Protein AF-A0A196L8F6-F1 (afdb_monomer)

Radius of gyration: 18.37 Å; Cα contacts (8 Å, |Δi|>4): 104; chains: 1; bounding box: 38×28×60 Å

Secondary structure (DSSP, 8-state):
-----PPP-EEEEEEETTS-HHHHHHHHHHHHHHHTSTT--EEEEEEE-B-TTT--BSSSPPTT---B---TT-TT-BHHHHTS---

Foldseek 3Di:
DPPPPQDEAEAEAEDELLDDPVVVVVVVVVQVVVCPDPRHPYYHYHHFLAANPPGATPVRADDVGWAFDPPPPPRSHTPVGVPPDPD

Solvent-accessible surface area (backbone atoms only — not comparable to full-atom values): 5458 Å² total; per-residue (Å²): 134,82,85,75,78,72,79,80,34,72,45,78,47,80,40,53,61,70,55,54,68,69,55,53,52,51,52,52,50,50,44,53,57,50,50,69,38,90,75,39,76,43,61,46,81,41,77,38,66,25,20,72,85,83,62,30,30,92,93,45,54,46,92,93,59,59,49,75,43,81,54,96,82,51,70,56,30,30,47,83,58,62,76,53,82,91,124

Nearest PDB structures (foldseek):
  3cg3-assembly1_A  TM=4.440E-01  e=4.796E+00  Pyrococcus horikoshii
  2c61-assembly1_B  TM=4.863E-01  e=4.490E+00  Methanosarcina mazei Go1
  2c61-assembly1_A  TM=4.851E-01  e=6.666E+00  Methanosarcina mazei Go1
  3tiv-assembly1_A  TM=4.853E-01  e=6.241E+00  Methanosarcina mazei Go1

pLDDT: mean 83.28, std 13.82, range [42.72, 95.12]

Sequence (87 aa):
MNDRTTPTVTVTIQVPSNAPEDVISRVTALGTELGAQGGIDQVLLDLVRTCHVCGCTDERACFGGCWWANDEGAADLCSSCADGPRQ

Structure (mmCIF, N/CA/C/O backbone):
data_AF-A0A196L8F6-F1
#
_entry.id   AF-A0A196L8F6-F1
#
loop_
_atom_site.group_PDB
_atom_site.id
_atom_site.type_symbol
_atom_site.label_atom_id
_atom_site.label_alt_id
_atom_site.label_comp_id
_atom_site.label_asym_id
_atom_site.label_entity_id
_atom_site.label_seq_id
_atom_site.pdbx_PDB_ins_code
_atom_site.Cartn_x
_atom_site.Cartn_y
_atom_site.Cartn_z
_atom_site.occupancy
_atom_site.B_iso_or_equiv
_atom_site.auth_seq_id
_atom_site.auth_comp_id
_atom_site.auth_asym_id
_atom_site.auth_atom_id
_atom_site.pdbx_PDB_model_num
ATOM 1 N N . MET A 1 1 ? -15.817 -15.604 38.312 1.00 44.19 1 MET A N 1
ATOM 2 C CA . MET A 1 1 ? -14.936 -14.876 37.378 1.00 44.19 1 MET A CA 1
ATOM 3 C C . MET A 1 1 ? -15.332 -15.284 35.970 1.00 44.19 1 MET A C 1
ATOM 5 O O . MET A 1 1 ? -15.009 -16.395 35.582 1.00 44.19 1 MET A O 1
ATOM 9 N N . ASN A 1 2 ? -16.090 -14.457 35.247 1.00 47.66 2 ASN A N 1
ATOM 10 C CA . ASN A 1 2 ? -16.293 -14.684 33.816 1.00 47.66 2 ASN A CA 1
ATOM 11 C C . ASN A 1 2 ? -15.148 -13.978 33.097 1.00 47.66 2 ASN A C 1
ATOM 13 O O . ASN A 1 2 ? -15.079 -12.750 33.135 1.00 47.66 2 ASN A O 1
ATOM 17 N N . ASP A 1 3 ? -14.257 -14.761 32.498 1.00 52.78 3 ASP A N 1
ATOM 18 C CA . ASP A 1 3 ? -13.240 -14.279 31.570 1.00 52.78 3 ASP A CA 1
ATOM 19 C C . ASP A 1 3 ? -13.968 -13.779 30.316 1.00 52.78 3 ASP A C 1
ATOM 21 O O . ASP A 1 3 ? -14.334 -14.540 29.422 1.00 52.78 3 ASP A O 1
ATOM 25 N N . ARG A 1 4 ? -14.338 -12.495 30.317 1.00 57.47 4 ARG A N 1
ATOM 26 C CA . ARG A 1 4 ? -14.742 -11.810 29.092 1.00 57.47 4 ARG A CA 1
ATOM 27 C C . ARG A 1 4 ? -13.447 -11.469 28.380 1.00 57.47 4 ARG A C 1
ATOM 29 O O . ARG A 1 4 ? -12.904 -10.391 28.597 1.00 57.47 4 ARG A O 1
ATOM 36 N N . THR A 1 5 ? -12.941 -12.397 27.580 1.00 64.81 5 THR A N 1
ATOM 37 C CA . THR A 1 5 ? -11.883 -12.094 26.623 1.00 64.81 5 THR A CA 1
ATOM 38 C C . THR A 1 5 ? -12.449 -11.038 25.673 1.00 64.81 5 THR A C 1
ATOM 40 O O . THR A 1 5 ? -13.301 -11.335 24.833 1.00 64.81 5 THR A O 1
ATOM 43 N N . THR A 1 6 ? -12.089 -9.774 25.888 1.00 68.81 6 THR A N 1
ATOM 44 C CA . THR A 1 6 ? -12.453 -8.687 24.979 1.00 68.81 6 THR A CA 1
ATOM 45 C C . THR A 1 6 ? -11.881 -9.052 23.609 1.00 68.81 6 THR A C 1
ATOM 47 O O . THR A 1 6 ? -10.695 -9.380 23.543 1.00 68.81 6 THR A O 1
ATOM 50 N N . PRO A 1 7 ? -12.689 -9.085 22.534 1.00 74.81 7 PRO A N 1
ATOM 51 C CA . PRO A 1 7 ? -12.162 -9.385 21.212 1.00 74.81 7 PRO A CA 1
ATOM 52 C C . PRO A 1 7 ? -11.136 -8.314 20.857 1.00 74.81 7 PRO A C 1
ATOM 54 O O . PRO A 1 7 ? -11.467 -7.131 20.853 1.00 74.81 7 PRO A O 1
ATOM 57 N N . THR A 1 8 ? -9.902 -8.738 20.598 1.00 83.62 8 THR A N 1
ATOM 58 C CA . THR A 1 8 ? -8.842 -7.824 20.193 1.00 83.62 8 THR A CA 1
ATOM 59 C C . THR A 1 8 ? -8.987 -7.511 18.712 1.00 83.62 8 THR A C 1
ATOM 61 O O . THR A 1 8 ? -9.026 -8.437 17.894 1.00 83.62 8 THR A O 1
ATOM 64 N N . VAL A 1 9 ? -9.070 -6.234 18.355 1.00 90.25 9 VAL A N 1
ATOM 65 C CA . VAL A 1 9 ? -9.216 -5.792 16.965 1.00 90.25 9 VAL A CA 1
ATOM 66 C C . VAL A 1 9 ? -7.894 -5.213 16.481 1.00 90.25 9 VAL A C 1
ATOM 68 O O . VAL A 1 9 ? -7.415 -4.201 16.991 1.00 90.25 9 VAL A O 1
ATOM 71 N N . THR A 1 10 ? -7.330 -5.843 15.454 1.00 91.94 10 THR A N 1
ATOM 72 C CA . THR A 1 10 ? -6.136 -5.365 14.752 1.00 91.94 10 THR A CA 1
ATOM 73 C C . THR A 1 10 ? -6.521 -4.900 13.355 1.00 91.94 10 THR A C 1
ATOM 75 O O . THR A 1 10 ? -7.191 -5.623 12.617 1.00 91.94 10 THR A O 1
ATOM 78 N N . VAL A 1 11 ? -6.076 -3.703 12.981 1.00 92.88 11 VAL A N 1
ATOM 79 C CA . VAL A 1 11 ? -6.258 -3.140 11.641 1.00 92.88 11 VAL A CA 1
ATOM 80 C C . VAL A 1 11 ? -4.902 -3.055 10.956 1.00 92.88 11 VAL A C 1
ATOM 82 O O . VAL A 1 11 ? -4.001 -2.390 11.457 1.00 92.88 11 VAL A O 1
ATOM 85 N N . THR A 1 12 ? -4.766 -3.687 9.793 1.00 93.62 12 THR A N 1
ATOM 86 C CA . THR A 1 12 ? -3.572 -3.560 8.949 1.00 93.62 12 THR A CA 1
ATOM 87 C C . THR A 1 12 ? -3.903 -2.721 7.725 1.00 93.62 12 THR A C 1
ATOM 89 O O . THR A 1 12 ? -4.872 -3.002 7.020 1.00 93.62 12 THR A O 1
ATOM 92 N N . ILE A 1 13 ? -3.094 -1.697 7.470 1.00 92.75 13 ILE A N 1
ATOM 93 C CA . ILE A 1 13 ? -3.214 -0.806 6.320 1.00 92.75 13 ILE A CA 1
ATOM 94 C C . ILE A 1 13 ? -1.946 -0.949 5.484 1.00 92.75 13 ILE A C 1
ATOM 96 O O . ILE A 1 13 ? -0.869 -0.529 5.902 1.00 92.75 13 ILE A O 1
ATOM 100 N N . GLN A 1 14 ? -2.084 -1.542 4.302 1.00 91.50 14 GLN A N 1
ATOM 101 C CA . GLN A 1 14 ? -0.999 -1.671 3.334 1.00 91.50 14 GLN A CA 1
ATOM 102 C C . GLN A 1 14 ? -0.992 -0.460 2.397 1.00 91.50 14 GLN A C 1
ATOM 104 O O . GLN A 1 14 ? -2.004 -0.149 1.763 1.00 91.50 14 GLN A O 1
ATOM 109 N N . VAL A 1 15 ? 0.150 0.218 2.305 1.00 90.56 15 VAL A N 1
ATOM 110 C CA . VAL A 1 15 ? 0.354 1.390 1.447 1.00 90.56 15 VAL A CA 1
ATOM 111 C C . VAL A 1 15 ? 1.460 1.076 0.447 1.00 90.56 15 VAL A C 1
ATOM 113 O O . VAL A 1 15 ? 2.552 0.699 0.866 1.00 90.56 15 VAL A O 1
ATOM 116 N N . PRO A 1 16 ? 1.225 1.210 -0.867 1.00 88.69 16 PRO A N 1
ATOM 117 C CA . PRO A 1 16 ? 2.260 0.920 -1.844 1.00 88.69 16 PRO A CA 1
ATOM 118 C C . PRO A 1 16 ? 3.387 1.962 -1.766 1.00 88.69 16 PRO A C 1
ATOM 120 O O . PRO A 1 16 ? 3.125 3.155 -1.609 1.00 88.69 16 PRO A O 1
ATOM 123 N N . SER A 1 17 ? 4.644 1.527 -1.898 1.00 84.25 17 SER A N 1
ATOM 124 C CA . SER A 1 17 ? 5.835 2.387 -1.768 1.00 84.25 17 SER A CA 1
ATOM 125 C C . SER A 1 17 ? 5.902 3.512 -2.804 1.00 84.25 17 SER A C 1
ATOM 127 O 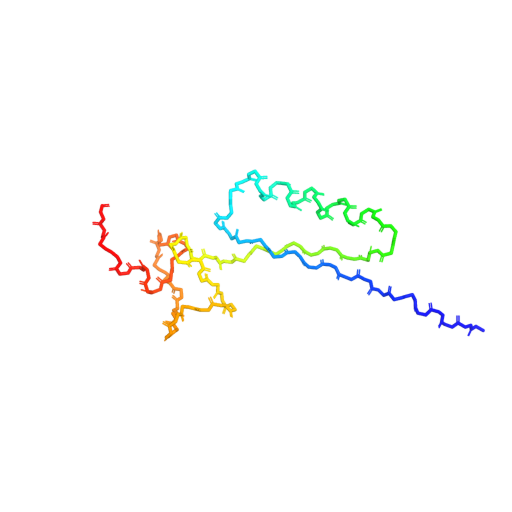O . SER A 1 17 ? 6.547 4.529 -2.572 1.00 84.25 17 SER A O 1
ATOM 129 N N . ASN A 1 18 ? 5.203 3.356 -3.931 1.00 83.50 18 ASN A N 1
ATOM 130 C CA . ASN A 1 18 ? 5.088 4.364 -4.980 1.00 83.50 18 ASN A CA 1
ATOM 131 C C . ASN A 1 18 ? 3.900 5.327 -4.789 1.00 83.50 18 ASN A C 1
ATOM 133 O O . ASN A 1 18 ? 3.602 6.103 -5.702 1.00 83.50 18 ASN A O 1
ATOM 137 N N . ALA A 1 19 ? 3.191 5.264 -3.657 1.00 87.56 19 ALA A N 1
ATOM 138 C CA . ALA A 1 19 ? 2.126 6.208 -3.356 1.00 87.56 19 ALA A CA 1
ATOM 139 C C . ALA A 1 19 ? 2.681 7.643 -3.239 1.00 87.56 19 ALA A C 1
ATOM 141 O O . ALA A 1 19 ? 3.780 7.838 -2.718 1.00 87.56 19 ALA A O 1
ATOM 142 N N . PRO A 1 20 ? 1.918 8.663 -3.670 1.00 90.06 20 PRO A N 1
ATOM 143 C CA . PRO A 1 20 ? 2.267 10.057 -3.417 1.00 90.06 20 PRO A CA 1
ATOM 144 C C . PRO A 1 20 ? 2.455 10.344 -1.920 1.00 90.06 20 PRO A C 1
ATOM 146 O O . PRO A 1 20 ? 1.714 9.817 -1.085 1.00 90.06 20 PRO A O 1
ATOM 149 N N . GLU A 1 21 ? 3.398 11.223 -1.569 1.00 89.75 21 GLU A N 1
ATOM 150 C CA . GLU A 1 21 ? 3.686 11.560 -0.165 1.00 89.75 21 GLU A CA 1
ATOM 151 C C . GLU A 1 21 ? 2.463 12.124 0.575 1.00 89.75 21 GLU A C 1
ATOM 153 O O . GLU A 1 21 ? 2.261 11.837 1.757 1.00 89.75 21 GLU A O 1
ATOM 158 N N . ASP A 1 22 ? 1.603 12.883 -0.113 1.00 94.12 22 ASP A N 1
ATOM 159 C CA . ASP A 1 22 ? 0.365 13.399 0.474 1.00 94.12 22 ASP A CA 1
ATOM 160 C C . ASP A 1 22 ? -0.597 12.265 0.850 1.00 94.12 22 ASP A C 1
ATOM 162 O O . ASP A 1 22 ? -1.238 12.315 1.902 1.00 94.12 22 ASP A O 1
ATOM 166 N N . VAL A 1 23 ? -0.653 11.205 0.041 1.00 92.44 23 VAL A N 1
ATOM 167 C CA . VAL A 1 23 ? -1.469 10.022 0.321 1.00 92.44 23 VAL A CA 1
ATOM 168 C C . VAL A 1 23 ? -0.897 9.267 1.516 1.00 92.44 23 VAL A C 1
ATOM 170 O O . VAL A 1 23 ? -1.651 8.949 2.434 1.00 92.44 23 VAL A O 1
ATOM 173 N N . ILE A 1 24 ? 0.420 9.043 1.560 1.00 90.62 24 ILE A N 1
ATOM 174 C CA . ILE A 1 24 ? 1.088 8.375 2.692 1.00 90.62 24 ILE A CA 1
ATOM 175 C C . ILE A 1 24 ? 0.826 9.142 3.996 1.00 90.62 24 ILE A C 1
ATOM 177 O O . ILE A 1 24 ? 0.435 8.548 5.005 1.00 90.62 24 ILE A O 1
ATOM 181 N N . SER A 1 25 ? 0.968 10.469 3.963 1.00 92.19 25 SER A N 1
ATOM 182 C CA . SER A 1 25 ? 0.691 11.349 5.103 1.00 92.19 25 SER A CA 1
ATOM 183 C C . SER A 1 25 ? -0.757 11.220 5.584 1.00 92.19 25 SER A C 1
ATOM 185 O O . SER A 1 25 ? -1.017 11.002 6.771 1.00 92.19 25 SER A O 1
ATOM 187 N N . ARG A 1 26 ? -1.719 11.252 4.656 1.00 95.12 26 ARG A N 1
ATOM 188 C CA . ARG A 1 26 ? -3.147 11.117 4.981 1.00 95.12 26 ARG A CA 1
ATOM 189 C C . ARG A 1 26 ? -3.502 9.740 5.534 1.00 95.12 26 ARG A C 1
ATOM 191 O O . ARG A 1 26 ? -4.302 9.656 6.460 1.00 95.12 26 ARG A O 1
ATOM 198 N N . VAL A 1 27 ? -2.915 8.671 5.002 1.00 93.81 27 VAL A N 1
ATOM 199 C CA . VAL A 1 27 ? -3.142 7.309 5.508 1.00 93.81 27 VAL A CA 1
ATOM 200 C C . VAL A 1 27 ? -2.520 7.125 6.895 1.00 93.81 2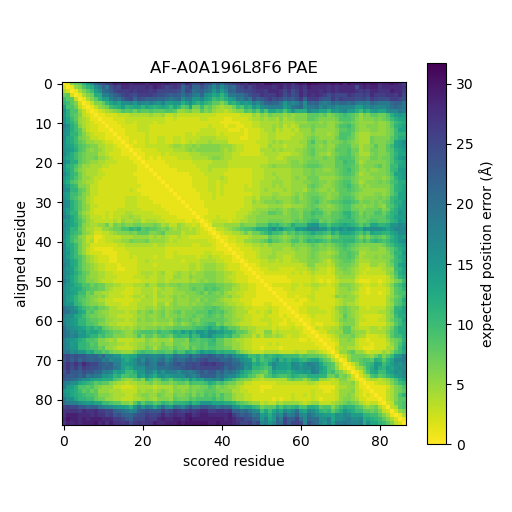7 VAL A C 1
ATOM 202 O O . VAL A 1 27 ? -3.112 6.477 7.756 1.00 93.81 27 VAL A O 1
ATOM 205 N N . THR A 1 28 ? -1.377 7.758 7.153 1.00 91.00 28 THR A N 1
ATOM 206 C CA . THR A 1 28 ? -0.748 7.771 8.483 1.00 91.00 28 THR A CA 1
ATOM 207 C C . THR A 1 28 ? -1.627 8.484 9.513 1.00 91.00 28 THR A C 1
ATOM 209 O O . THR A 1 28 ? -1.820 7.980 10.625 1.00 91.00 28 THR A O 1
ATOM 212 N N . ALA A 1 29 ? -2.220 9.622 9.136 1.00 94.06 29 ALA A N 1
ATOM 213 C CA . ALA A 1 29 ? -3.200 10.315 9.970 1.00 94.06 29 ALA A CA 1
ATOM 214 C C . ALA A 1 29 ? -4.423 9.424 10.251 1.00 94.06 29 ALA A C 1
ATOM 216 O O . ALA A 1 29 ? -4.765 9.220 11.414 1.00 94.06 29 ALA A O 1
ATOM 217 N N . LEU A 1 30 ? -4.981 8.782 9.217 1.00 93.12 30 LEU A N 1
ATOM 218 C CA . LEU A 1 30 ? -6.097 7.842 9.362 1.00 93.12 30 LEU A CA 1
ATOM 219 C C . LEU A 1 30 ? -5.770 6.695 10.330 1.00 93.12 30 LEU A C 1
ATOM 221 O O . LEU A 1 30 ? -6.591 6.357 11.181 1.00 93.12 30 LEU A O 1
ATOM 225 N N . GLY A 1 31 ? -4.578 6.101 10.232 1.00 92.25 31 GLY A N 1
ATOM 226 C CA . GLY A 1 31 ? -4.154 5.040 11.148 1.00 92.25 31 GLY A CA 1
ATOM 227 C C . GLY A 1 31 ? -4.080 5.513 12.604 1.00 92.25 31 GLY A C 1
ATOM 228 O O . GLY A 1 31 ? -4.495 4.795 13.513 1.00 92.25 31 GLY A O 1
ATOM 229 N N . THR A 1 32 ? -3.632 6.752 12.819 1.00 91.19 32 THR A N 1
ATOM 230 C CA . THR A 1 32 ? -3.596 7.385 14.148 1.00 91.19 32 THR A CA 1
ATOM 231 C C . THR A 1 32 ? -5.005 7.624 14.693 1.00 91.19 32 THR A C 1
ATOM 233 O O . THR A 1 32 ? -5.276 7.341 15.859 1.00 91.19 32 THR A O 1
ATOM 236 N N . GLU A 1 33 ? -5.922 8.100 13.849 1.00 92.94 33 GLU A N 1
ATOM 237 C CA . GLU A 1 33 ? -7.325 8.318 14.213 1.00 92.94 33 GLU A CA 1
ATOM 238 C C . GLU A 1 33 ? -8.035 7.005 14.567 1.00 92.94 33 GLU A C 1
ATOM 240 O O . GLU A 1 33 ? -8.769 6.953 15.553 1.00 92.94 33 GLU A O 1
ATOM 245 N N . LEU A 1 34 ? -7.783 5.933 13.809 1.00 91.06 34 LEU A N 1
ATOM 246 C CA . LEU A 1 34 ? -8.314 4.598 14.097 1.00 91.06 34 LEU A CA 1
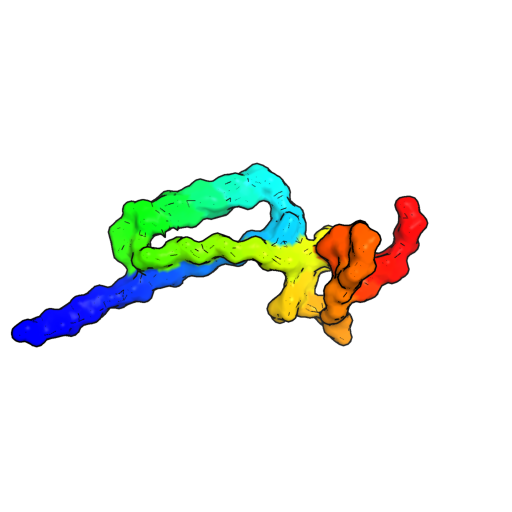ATOM 247 C C . LEU A 1 34 ? -7.775 4.048 15.421 1.00 91.06 34 LEU A C 1
ATOM 249 O O . LEU A 1 34 ? -8.552 3.542 16.225 1.00 91.06 34 LEU A O 1
ATOM 253 N N . GLY A 1 35 ? -6.478 4.203 15.695 1.00 88.88 35 GLY A N 1
ATOM 254 C CA . GLY A 1 35 ? -5.880 3.766 16.962 1.00 88.88 35 GLY A CA 1
ATOM 255 C C . GLY A 1 35 ? -6.409 4.517 18.190 1.00 88.88 35 GLY A C 1
ATOM 256 O O . GLY A 1 35 ? -6.334 4.006 19.303 1.00 88.88 35 GLY A O 1
ATOM 257 N N . ALA A 1 36 ? -6.974 5.714 18.003 1.00 88.50 36 ALA A N 1
ATOM 258 C CA . ALA A 1 36 ? -7.624 6.470 19.070 1.00 88.50 36 ALA A CA 1
ATOM 259 C C . ALA A 1 36 ? -9.071 6.014 19.350 1.00 88.50 36 ALA A C 1
ATOM 261 O O . ALA A 1 36 ? -9.663 6.442 20.347 1.00 88.50 36 ALA A O 1
ATOM 262 N N . GLN A 1 37 ? -9.663 5.168 18.498 1.00 86.31 37 GLN A N 1
ATOM 263 C CA . GLN A 1 37 ? -11.013 4.651 18.713 1.00 86.31 37 GLN A CA 1
ATOM 264 C C . GLN A 1 37 ? -11.019 3.537 19.762 1.00 86.31 37 GLN A C 1
ATOM 266 O O . GLN A 1 37 ? -10.208 2.614 19.745 1.00 86.31 37 GLN A O 1
ATOM 271 N N . GLY A 1 38 ? -11.991 3.595 20.673 1.00 84.19 38 GLY A N 1
ATOM 272 C CA . GLY A 1 38 ? -12.197 2.531 21.648 1.00 84.19 38 GLY A CA 1
ATOM 273 C C . GLY A 1 38 ? -12.559 1.215 20.957 1.00 84.19 38 GLY A C 1
ATOM 274 O O . GLY A 1 38 ? -13.519 1.166 20.191 1.00 84.19 38 GLY A O 1
ATOM 275 N N . GLY A 1 39 ? -11.815 0.153 21.268 1.00 86.06 39 GLY A N 1
ATOM 276 C CA . GLY A 1 39 ? -12.044 -1.187 20.722 1.00 86.06 39 GLY A CA 1
ATOM 277 C C . GLY A 1 39 ? -11.150 -1.569 19.543 1.00 86.06 39 GLY A C 1
ATOM 278 O O . GLY A 1 39 ? -11.382 -2.630 18.979 1.00 86.06 39 GLY A O 1
ATOM 279 N N . ILE A 1 40 ? -10.158 -0.746 19.182 1.00 89.88 40 ILE A N 1
ATOM 280 C CA . ILE A 1 40 ? -9.044 -1.127 18.304 1.00 89.88 40 ILE A CA 1
ATOM 281 C C . ILE A 1 40 ? -7.781 -1.221 19.162 1.00 89.88 40 ILE A C 1
ATOM 283 O O . ILE A 1 40 ? -7.351 -0.233 19.750 1.00 89.88 40 ILE A O 1
ATOM 287 N N . ASP A 1 41 ? -7.193 -2.411 19.247 1.00 88.88 41 ASP A N 1
ATOM 288 C CA . ASP A 1 41 ? -6.006 -2.670 20.069 1.00 88.88 41 ASP A CA 1
ATOM 289 C C . ASP A 1 41 ? -4.719 -2.298 19.338 1.00 88.88 41 ASP A C 1
ATOM 291 O O . ASP A 1 41 ? -3.733 -1.899 19.960 1.00 88.88 41 ASP A O 1
ATOM 295 N N . GLN A 1 42 ? -4.709 -2.449 18.011 1.00 90.81 42 GLN A N 1
ATOM 296 C CA . GLN A 1 42 ? -3.510 -2.234 17.216 1.00 90.81 42 GLN A CA 1
ATOM 297 C C . GLN A 1 42 ? -3.835 -1.779 15.794 1.00 90.81 42 GLN A C 1
ATOM 299 O O . GLN A 1 42 ? -4.674 -2.369 15.113 1.00 90.81 42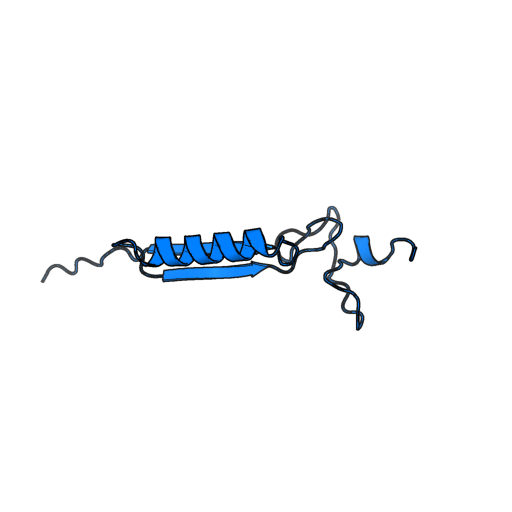 GLN A O 1
ATOM 304 N N . VAL A 1 43 ? -3.094 -0.775 15.321 1.00 92.75 43 VAL A N 1
ATOM 305 C CA . VAL A 1 43 ? -3.056 -0.379 13.910 1.00 92.75 43 VAL A CA 1
ATOM 306 C C . VAL A 1 43 ? -1.640 -0.585 13.382 1.00 92.75 43 VAL A C 1
ATOM 308 O O . VAL A 1 43 ? -0.677 -0.082 13.959 1.00 92.75 43 VAL A O 1
ATOM 311 N N . LEU A 1 44 ? -1.515 -1.34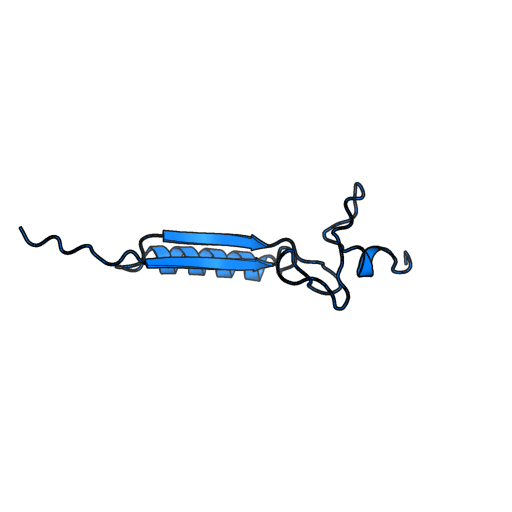7 12.300 1.00 93.06 44 LEU A N 1
ATOM 312 C CA . LEU A 1 44 ? -0.262 -1.650 11.616 1.00 93.06 44 LEU A CA 1
ATOM 313 C C . LEU A 1 44 ? -0.271 -0.969 10.254 1.00 93.06 44 LEU A C 1
ATOM 315 O O . LEU A 1 44 ? -1.159 -1.224 9.444 1.00 93.06 44 LEU A O 1
ATOM 319 N N . LEU A 1 45 ? 0.712 -0.110 10.007 1.00 91.31 45 LEU A N 1
ATOM 320 C CA . LEU A 1 45 ? 0.883 0.554 8.722 1.00 91.31 45 LEU A CA 1
ATOM 321 C C . LEU A 1 45 ? 2.106 -0.046 8.036 1.00 91.31 45 LEU A C 1
ATOM 323 O O . LEU A 1 45 ? 3.216 0.058 8.555 1.00 91.31 45 LEU A O 1
ATOM 327 N N . ASP A 1 46 ? 1.872 -0.716 6.913 1.00 91.12 46 ASP A N 1
ATOM 328 C CA . ASP A 1 46 ? 2.886 -1.480 6.194 1.00 91.12 46 ASP A CA 1
ATOM 329 C C . ASP A 1 46 ? 3.142 -0.854 4.823 1.00 91.12 46 ASP A C 1
ATOM 331 O O . ASP A 1 46 ? 2.214 -0.676 4.027 1.00 91.12 46 ASP A O 1
ATOM 335 N N . LEU A 1 47 ? 4.397 -0.488 4.562 1.00 88.50 47 LEU A N 1
ATOM 336 C CA . LEU A 1 47 ? 4.802 0.053 3.270 1.00 88.50 47 LEU A CA 1
ATOM 337 C C . LEU A 1 47 ? 5.184 -1.107 2.350 1.00 88.50 47 LEU A C 1
ATOM 339 O O . LEU A 1 47 ? 6.250 -1.707 2.478 1.00 88.50 47 LEU A O 1
ATOM 343 N N . VAL A 1 48 ? 4.312 -1.404 1.394 1.00 90.81 48 VAL A N 1
ATOM 344 C CA . VAL A 1 48 ? 4.473 -2.536 0.487 1.00 90.81 48 VAL A CA 1
ATOM 345 C C . VAL A 1 48 ? 5.309 -2.115 -0.711 1.00 90.81 48 VAL A C 1
ATOM 347 O O . VAL A 1 48 ? 4.898 -1.253 -1.496 1.00 90.81 48 VAL A O 1
ATOM 350 N N . ARG A 1 49 ? 6.467 -2.759 -0.895 1.00 89.50 49 ARG A N 1
ATOM 351 C CA . ARG A 1 49 ? 7.299 -2.571 -2.089 1.00 89.50 49 ARG A CA 1
ATOM 352 C C . ARG A 1 49 ? 6.454 -2.812 -3.339 1.00 89.50 49 ARG A C 1
ATOM 354 O O . ARG A 1 49 ? 5.871 -3.883 -3.513 1.00 89.50 49 ARG A O 1
ATOM 361 N N . THR A 1 50 ? 6.348 -1.795 -4.188 1.00 90.50 50 THR A N 1
ATOM 362 C CA . THR A 1 50 ? 5.443 -1.808 -5.342 1.00 90.50 50 THR A CA 1
ATOM 363 C C . THR A 1 50 ? 6.176 -1.345 -6.586 1.00 90.50 50 THR A C 1
ATOM 365 O O . THR A 1 50 ? 6.783 -0.279 -6.583 1.00 90.50 50 THR A O 1
ATOM 368 N N . CYS A 1 51 ? 6.094 -2.119 -7.672 1.00 90.44 51 CYS A N 1
ATOM 369 C CA . CYS A 1 51 ? 6.752 -1.736 -8.911 1.00 90.44 51 CYS A CA 1
ATOM 370 C C . CYS A 1 51 ? 6.181 -0.414 -9.433 1.00 90.44 51 CYS A C 1
ATOM 372 O O . CYS A 1 51 ? 4.979 -0.322 -9.688 1.00 90.44 51 CYS A O 1
ATOM 374 N N . HIS A 1 52 ? 7.037 0.584 -9.657 1.00 87.25 52 HIS A N 1
ATOM 375 C CA . HIS A 1 52 ? 6.592 1.909 -10.091 1.00 87.25 52 HIS A CA 1
ATOM 376 C C . HIS A 1 52 ? 5.921 1.904 -11.479 1.00 87.25 52 HIS A C 1
ATOM 378 O O . HIS A 1 52 ? 5.124 2.787 -11.777 1.00 87.25 52 HIS A O 1
ATOM 384 N N . VAL A 1 53 ? 6.204 0.898 -12.317 1.00 89.00 53 VAL A N 1
ATOM 385 C CA . VAL A 1 53 ? 5.686 0.808 -13.692 1.00 89.00 53 VAL A CA 1
ATOM 386 C C . VAL A 1 53 ? 4.383 0.013 -13.771 1.00 89.00 53 VAL A C 1
ATOM 388 O O . VAL A 1 53 ? 3.398 0.505 -14.313 1.00 89.00 53 VAL A O 1
ATOM 391 N N . CYS A 1 54 ? 4.357 -1.219 -13.255 1.00 89.50 54 CYS A N 1
ATOM 392 C CA . CYS A 1 54 ? 3.194 -2.107 -13.389 1.00 89.50 54 CYS A CA 1
ATOM 393 C C . CYS A 1 54 ? 2.374 -2.275 -12.102 1.00 89.50 54 CYS A C 1
ATOM 395 O O . CYS A 1 54 ? 1.286 -2.850 -12.144 1.00 89.50 54 CYS A O 1
ATOM 397 N N . GLY A 1 55 ? 2.875 -1.807 -10.956 1.00 89.44 55 GLY A N 1
ATOM 398 C CA . GLY A 1 55 ? 2.193 -1.936 -9.670 1.00 89.44 55 GLY A CA 1
ATOM 399 C C . GLY A 1 55 ? 2.142 -3.361 -9.111 1.00 89.44 55 GLY A C 1
ATOM 400 O O . GLY A 1 55 ? 1.258 -3.660 -8.305 1.00 89.44 55 GLY A O 1
ATOM 401 N N . CYS A 1 56 ? 3.023 -4.268 -9.552 1.00 92.44 56 CYS A N 1
ATOM 402 C CA . CYS A 1 56 ? 3.156 -5.573 -8.906 1.00 92.44 56 CYS A CA 1
ATOM 403 C C . CYS A 1 56 ? 3.768 -5.428 -7.506 1.00 92.44 56 CYS A C 1
ATOM 405 O O . CYS A 1 56 ? 4.562 -4.518 -7.262 1.00 92.44 56 CYS A O 1
ATOM 407 N N . THR A 1 57 ? 3.416 -6.347 -6.616 1.00 91.38 57 THR A N 1
ATOM 408 C CA . THR A 1 57 ? 3.939 -6.449 -5.246 1.00 91.38 57 THR A CA 1
ATOM 409 C C . THR A 1 57 ? 4.488 -7.856 -5.011 1.00 91.38 57 THR A C 1
ATOM 411 O O . THR A 1 57 ? 4.303 -8.733 -5.860 1.00 91.38 57 THR A O 1
ATOM 414 N N . ASP A 1 58 ? 5.120 -8.099 -3.860 1.00 86.56 58 ASP A N 1
ATOM 415 C CA . ASP A 1 58 ? 5.553 -9.448 -3.460 1.00 86.56 58 ASP A CA 1
ATOM 416 C C . ASP A 1 58 ? 4.392 -10.455 -3.431 1.00 86.56 58 ASP A C 1
ATOM 418 O O . ASP A 1 58 ? 4.547 -11.606 -3.834 1.00 86.56 58 ASP A O 1
ATOM 422 N N . GLU A 1 59 ? 3.204 -10.011 -3.016 1.00 88.62 59 GLU A N 1
ATOM 423 C CA . GLU A 1 59 ? 1.999 -10.847 -2.952 1.00 88.62 59 GLU A CA 1
ATOM 424 C C . GLU A 1 59 ? 1.258 -10.929 -4.296 1.00 88.62 59 GLU A C 1
ATOM 426 O O . GLU A 1 59 ? 0.511 -11.877 -4.549 1.00 88.62 59 GLU A O 1
ATOM 431 N N . ARG A 1 60 ? 1.453 -9.939 -5.177 1.00 89.81 60 ARG A N 1
ATOM 432 C CA . ARG A 1 60 ? 0.761 -9.831 -6.465 1.00 89.81 60 ARG A CA 1
ATOM 433 C C . ARG A 1 60 ? 1.743 -9.580 -7.603 1.00 89.81 60 ARG A C 1
ATOM 435 O O . ARG A 1 60 ? 1.888 -8.454 -8.085 1.00 89.81 60 ARG A O 1
ATOM 442 N N . ALA A 1 61 ? 2.374 -10.660 -8.052 1.00 91.06 61 ALA A N 1
ATOM 443 C CA . ALA A 1 61 ? 3.286 -10.655 -9.189 1.00 91.06 61 ALA A CA 1
ATOM 444 C C . ALA A 1 61 ? 2.582 -10.340 -10.527 1.00 91.06 61 ALA A C 1
ATOM 446 O O . ALA A 1 61 ? 1.358 -10.425 -10.657 1.00 91.06 61 ALA A O 1
ATOM 447 N N . CYS A 1 62 ? 3.378 -10.000 -11.545 1.00 91.62 62 CYS A N 1
ATOM 448 C CA . CYS A 1 62 ? 2.910 -9.828 -12.922 1.00 91.62 62 CYS A CA 1
ATOM 449 C C . CYS A 1 62 ? 2.293 -11.118 -13.490 1.00 91.62 62 CYS A C 1
ATOM 451 O O . CYS A 1 62 ? 2.559 -12.224 -13.013 1.00 91.62 62 CYS A O 1
ATOM 453 N N . PHE A 1 63 ? 1.510 -10.990 -14.565 1.00 88.12 63 PHE A N 1
ATOM 454 C CA . PHE A 1 63 ? 1.022 -12.149 -15.313 1.00 88.12 63 PHE A CA 1
ATOM 455 C C . PHE A 1 63 ? 2.207 -12.945 -15.885 1.00 88.12 63 PHE A C 1
ATOM 457 O O . PHE A 1 63 ? 3.005 -12.401 -16.641 1.00 88.12 63 PHE A O 1
ATOM 464 N N . GLY A 1 64 ? 2.330 -14.220 -15.505 1.00 87.62 64 GLY A N 1
ATOM 465 C CA . GLY A 1 64 ? 3.498 -15.055 -15.828 1.00 87.62 64 GLY A CA 1
ATOM 466 C C . GLY A 1 64 ? 4.632 -15.008 -14.794 1.00 87.62 64 GLY A C 1
ATOM 467 O O . GLY A 1 64 ? 5.604 -15.745 -14.933 1.00 87.62 64 GLY A O 1
ATOM 468 N N . GLY A 1 65 ? 4.479 -14.213 -13.731 1.00 90.56 65 GLY A N 1
ATOM 469 C CA . GLY A 1 65 ? 5.465 -14.045 -12.667 1.00 90.56 65 GLY A CA 1
ATOM 470 C C . GLY A 1 65 ? 6.528 -12.992 -12.993 1.00 90.56 65 GLY A C 1
ATOM 471 O O . GLY A 1 65 ? 6.862 -12.737 -14.146 1.00 90.56 65 GLY A O 1
ATOM 472 N N . CYS A 1 66 ? 7.064 -12.361 -11.954 1.00 92.25 66 CYS A N 1
ATOM 473 C CA . CYS A 1 66 ? 8.206 -11.454 -12.029 1.00 92.25 66 CYS A CA 1
ATOM 474 C C . CYS A 1 66 ? 9.012 -11.558 -10.732 1.00 92.25 66 CYS A C 1
ATOM 476 O O . CYS A 1 66 ? 8.490 -12.009 -9.713 1.00 92.25 66 CYS A O 1
ATOM 478 N N . TRP A 1 67 ? 10.264 -11.115 -10.759 1.00 89.81 67 TRP A N 1
ATOM 479 C CA . TRP A 1 67 ? 11.084 -10.941 -9.559 1.00 89.81 67 TRP A CA 1
ATOM 480 C C . TRP A 1 67 ? 11.462 -9.471 -9.410 1.00 89.81 67 TRP A C 1
ATOM 482 O O . TRP A 1 67 ? 11.342 -8.702 -10.360 1.00 89.81 67 TRP A O 1
ATOM 492 N N . TRP A 1 68 ? 11.907 -9.051 -8.231 1.00 89.50 68 TRP A N 1
ATOM 493 C CA . TRP A 1 68 ? 12.423 -7.697 -8.055 1.00 89.50 68 TRP A CA 1
ATOM 494 C C . TRP A 1 68 ? 13.786 -7.544 -8.724 1.00 89.50 68 TRP A C 1
ATOM 496 O O . TRP A 1 68 ? 14.683 -8.360 -8.504 1.00 89.50 68 TRP A O 1
ATOM 506 N N . ALA A 1 69 ? 13.949 -6.489 -9.521 1.00 86.38 69 ALA A N 1
ATOM 507 C CA . ALA A 1 69 ? 15.264 -6.074 -9.977 1.00 86.38 69 ALA A CA 1
ATOM 508 C C . ALA A 1 69 ? 15.998 -5.471 -8.770 1.00 86.38 69 ALA A C 1
ATOM 510 O O . ALA A 1 69 ? 15.510 -4.536 -8.136 1.00 86.38 69 ALA A O 1
ATOM 511 N N . ASN A 1 70 ? 17.133 -6.062 -8.402 1.00 69.62 70 ASN A N 1
ATOM 512 C CA . ASN A 1 70 ? 17.933 -5.655 -7.243 1.00 69.62 70 ASN A CA 1
ATOM 513 C C . ASN A 1 70 ? 19.228 -4.951 -7.677 1.00 69.62 70 ASN A C 1
ATOM 515 O O . ASN A 1 70 ? 20.218 -4.994 -6.951 1.00 69.62 70 ASN A O 1
ATOM 519 N N . ASP A 1 71 ? 19.248 -4.349 -8.868 1.00 63.84 71 ASP A N 1
ATOM 520 C CA . ASP A 1 71 ? 20.406 -3.581 -9.318 1.00 63.84 71 ASP A CA 1
ATOM 521 C C . ASP A 1 71 ? 20.609 -2.360 -8.416 1.00 63.84 71 ASP A C 1
ATOM 523 O O . ASP A 1 71 ? 19.650 -1.683 -8.033 1.00 63.84 71 ASP A O 1
ATOM 527 N N . GLU A 1 72 ? 21.866 -2.071 -8.075 1.00 53.12 72 GLU A N 1
ATOM 528 C CA . GLU A 1 72 ? 22.236 -0.899 -7.284 1.00 53.12 72 GLU A CA 1
ATOM 529 C C . GLU A 1 72 ? 21.812 0.376 -8.034 1.00 53.12 72 GLU A C 1
ATOM 531 O O . GLU A 1 72 ? 22.455 0.807 -8.989 1.00 53.12 72 GLU A O 1
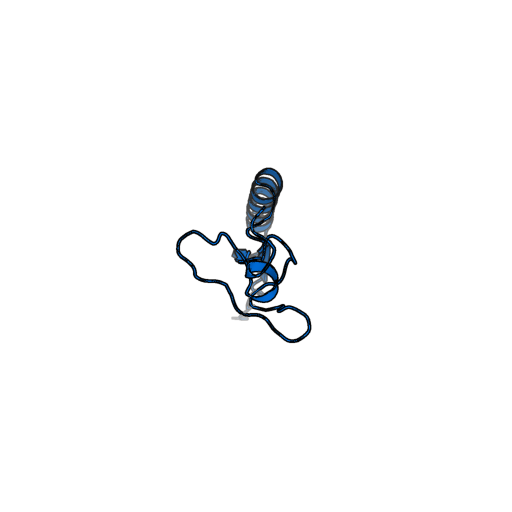ATOM 536 N N . GLY A 1 73 ? 20.675 0.951 -7.628 1.00 57.28 73 GLY A N 1
ATOM 537 C CA . GLY A 1 73 ? 20.061 2.122 -8.264 1.00 57.28 73 GLY A CA 1
ATOM 538 C C . GLY A 1 73 ? 18.794 1.845 -9.086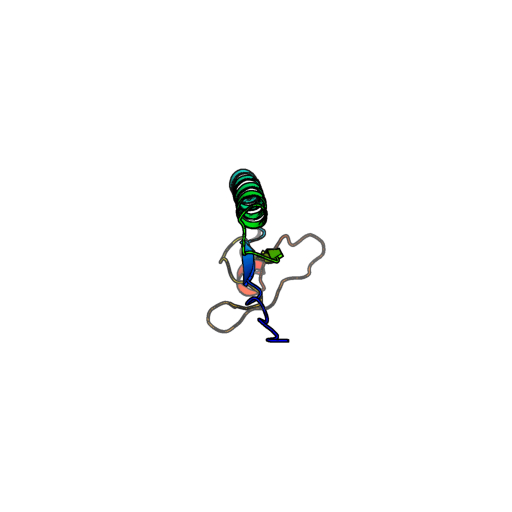 1.00 57.28 73 GLY A C 1
ATOM 539 O O . GLY A 1 73 ? 18.172 2.802 -9.548 1.00 57.28 73 GLY A O 1
ATOM 540 N N . ALA A 1 74 ? 18.358 0.588 -9.240 1.00 59.91 74 ALA A N 1
ATOM 541 C CA . ALA A 1 74 ? 17.050 0.263 -9.812 1.00 59.91 74 ALA A CA 1
ATOM 542 C C . ALA A 1 74 ? 15.954 0.466 -8.754 1.00 59.91 74 ALA A C 1
ATOM 544 O O . ALA A 1 74 ? 15.582 -0.447 -8.017 1.00 59.91 74 ALA A O 1
ATOM 545 N N . ALA A 1 75 ? 15.467 1.705 -8.663 1.00 66.81 75 ALA A N 1
ATOM 546 C CA . ALA A 1 75 ? 14.310 2.074 -7.852 1.00 66.81 75 ALA A CA 1
ATOM 547 C C . ALA A 1 75 ? 13.140 1.119 -8.132 1.00 66.81 75 ALA A C 1
ATOM 549 O O . ALA A 1 75 ? 12.837 0.911 -9.297 1.00 66.81 75 ALA A O 1
ATOM 550 N N . ASP A 1 76 ? 12.527 0.538 -7.092 1.00 81.19 76 ASP A N 1
ATOM 551 C CA . ASP A 1 76 ? 11.286 -0.264 -7.094 1.00 81.19 76 ASP A CA 1
ATOM 552 C C . ASP A 1 76 ? 10.772 -0.738 -8.472 1.00 81.19 76 ASP A C 1
ATOM 554 O O . ASP A 1 76 ? 9.687 -0.375 -8.935 1.00 81.19 76 ASP A O 1
ATOM 558 N N . LEU A 1 77 ? 11.5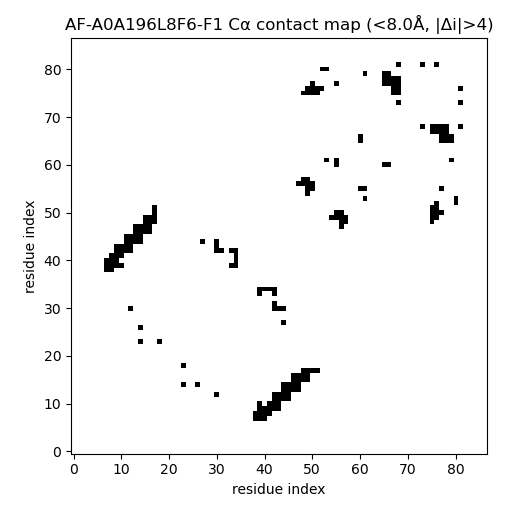63 -1.576 -9.146 1.00 88.38 77 LEU A N 1
ATOM 559 C CA . LEU A 1 77 ? 11.265 -2.134 -10.464 1.00 88.38 77 LEU A CA 1
ATOM 560 C C . LEU A 1 77 ? 11.263 -3.660 -10.396 1.00 88.38 77 LEU A C 1
ATOM 562 O O . LEU A 1 77 ? 12.107 -4.278 -9.747 1.00 88.38 77 LEU A O 1
ATOM 566 N N . CYS A 1 78 ? 10.310 -4.286 -11.081 1.00 91.00 78 CYS A N 1
ATOM 567 C CA . CYS A 1 78 ? 10.308 -5.730 -11.284 1.00 91.00 78 CYS A CA 1
ATOM 568 C C . CYS A 1 78 ? 11.030 -6.092 -12.586 1.00 91.00 78 CYS A C 1
ATOM 570 O O . CYS A 1 78 ? 11.167 -5.260 -13.479 1.00 91.00 78 CYS A O 1
ATOM 572 N N . SER A 1 79 ? 11.445 -7.346 -12.726 1.00 88.81 79 SER A N 1
ATOM 573 C CA . SER A 1 79 ? 12.167 -7.862 -13.888 1.00 88.81 79 SER A CA 1
ATOM 574 C C . SER A 1 79 ? 11.427 -7.650 -15.202 1.00 88.81 79 SER A C 1
ATOM 576 O O . SER A 1 79 ? 12.039 -7.302 -16.201 1.00 88.81 79 SER A O 1
ATOM 578 N N . SER A 1 80 ? 10.096 -7.753 -15.185 1.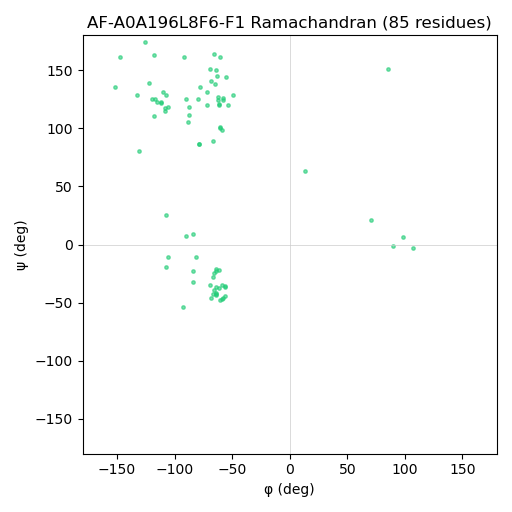00 89.50 80 SER A N 1
ATOM 579 C CA . SER A 1 80 ? 9.270 -7.488 -16.366 1.00 89.50 80 SER A CA 1
ATOM 580 C C . SER A 1 80 ? 9.317 -6.025 -16.821 1.00 89.50 80 SER A C 1
ATOM 582 O O . SER A 1 80 ? 9.009 -5.746 -17.978 1.00 89.50 80 SER A O 1
ATOM 584 N N . CYS A 1 81 ? 9.634 -5.095 -15.922 1.00 88.12 81 CYS A N 1
ATOM 585 C CA . CYS A 1 81 ? 9.679 -3.661 -16.199 1.00 88.12 81 CYS A CA 1
ATOM 586 C C . CYS A 1 81 ? 11.109 -3.110 -16.263 1.00 88.12 81 CYS A C 1
ATOM 588 O O . CYS A 1 81 ? 11.315 -2.047 -16.841 1.00 88.12 81 CYS A O 1
ATOM 590 N N . ALA A 1 82 ? 12.087 -3.821 -15.698 1.00 84.19 82 ALA A N 1
ATOM 591 C CA . ALA A 1 82 ? 13.496 -3.440 -15.707 1.00 84.19 82 ALA A CA 1
ATOM 592 C C . ALA A 1 82 ? 14.116 -3.482 -17.117 1.00 84.19 82 ALA A C 1
ATOM 594 O O . ALA A 1 82 ? 15.008 -2.691 -17.408 1.00 84.19 82 ALA A O 1
ATOM 595 N N . ASP A 1 83 ? 13.600 -4.338 -18.005 1.00 70.19 83 ASP A N 1
ATOM 596 C CA . ASP A 1 83 ? 14.061 -4.475 -19.397 1.00 70.19 83 ASP A CA 1
ATOM 597 C C . ASP A 1 83 ? 13.441 -3.447 -20.375 1.00 70.19 83 ASP A C 1
ATOM 599 O O . ASP A 1 83 ? 13.612 -3.553 -21.593 1.00 70.19 83 ASP A O 1
ATOM 603 N N . GLY A 1 84 ? 12.712 -2.438 -19.879 1.00 60.78 84 GLY A N 1
ATOM 604 C CA . GLY A 1 84 ? 12.226 -1.329 -20.710 1.00 60.78 84 GLY A CA 1
ATOM 605 C C . GLY A 1 84 ? 13.383 -0.500 -21.298 1.00 60.78 84 GLY A C 1
ATOM 606 O O . GLY A 1 84 ? 14.445 -0.412 -20.678 1.00 60.78 84 GLY A O 1
ATOM 607 N N . PRO A 1 85 ? 13.231 0.122 -22.488 1.00 43.78 85 PRO A N 1
ATOM 608 C CA . PRO A 1 85 ? 14.305 0.914 -23.077 1.00 43.78 85 PRO A CA 1
ATOM 609 C C . PRO A 1 85 ? 14.701 2.023 -22.101 1.00 43.78 85 PRO A C 1
ATOM 611 O O . PRO A 1 85 ? 13.856 2.813 -21.684 1.00 43.78 85 PRO A O 1
ATOM 614 N N . ARG A 1 86 ? 15.989 2.072 -21.739 1.00 48.09 86 ARG A N 1
ATOM 615 C CA . ARG A 1 86 ? 16.593 3.229 -21.070 1.00 48.09 86 ARG A CA 1
ATOM 616 C C . ARG A 1 86 ? 16.403 4.431 -22.004 1.00 48.09 86 ARG A C 1
ATOM 618 O O . ARG A 1 86 ? 17.117 4.520 -23.000 1.00 48.09 86 ARG A O 1
ATOM 625 N N . GLN A 1 87 ? 15.390 5.255 -21.746 1.00 42.72 87 GLN A N 1
ATOM 626 C CA . GLN A 1 87 ? 15.158 6.530 -22.434 1.00 42.72 87 GLN A CA 1
ATOM 627 C C . GLN A 1 87 ? 15.959 7.619 -21.725 1.00 42.72 87 GLN A C 1
ATOM 629 O O . GLN A 1 87 ? 15.889 7.656 -20.475 1.00 42.72 87 GLN A O 1
#

Mean predicted aligned error: 8.01 Å